Protein AF-A0A914VHR0-F1 (afdb_monomer)

Sequence (169 aa):
MVGYARSVMPFSSTIYLLAVFAKMLLALQPSALTFPYGNDTAFVNYDAKGAFVNCASTDHEHERSVRCHLQPEKTENDPYGLACYVTWFKDYSSGRDRVHKGCWVNQEISLQHQCDVQKCVSRQATKGVNFCCCFGHNCNRLFELAKVTTTLPPTAAANDTASSSELVK

Organism: NCBI:txid2011161

Mean predicted aligned error: 15.71 Å

Foldseek 3Di:
DDDDDDDDDDPDDPVVVVVVVVVVVVVPPPPPPPPPDDDLVPAWDADPQGTWAWEFFADPNDTDTDIDHDHPVVPPPFAKDKWKKKKWDQDPVVRDIDIGIDIDIDGPVVCSVFAAELAFEWADDPDDMTMTIYGHHHSVVDYYYDDPPPPPDPPDDDDDDDDDDDDDD

Secondary structure (DSSP, 8-state):
------PPP---SHHHHHHHHHHHHHHT-----------GGGG-EEETTEEEEEEEEEETTEEEEEEEE--GGGGSSS-EEEEEEEEEEE-TTTSSEEEEEEEEEEEHHHHHHH-EESSEEEPPPSSS-EEEEEESTTTTSSEEE------------------------

InterPro domains:
  IPR000472 Activin types I and II receptor domain [PF01064] (68-141)
  IPR045860 Snake toxin-like superfamily [G3DSA:2.10.60.10] (46-145)
  IPR045860 Snake toxin-like superfamily [SSF57302] (55-141)

Radius of gyration: 31.53 Å; Cα contacts (8 Å, |Δi|>4): 245; chains: 1; bounding box: 104×59×73 Å

Structure (mmCIF, N/CA/C/O backbone):
data_AF-A0A914VHR0-F1
#
_entry.id   AF-A0A914VHR0-F1
#
loop_
_atom_site.group_PDB
_atom_site.id
_atom_site.type_symbol
_atom_site.label_atom_id
_atom_site.label_alt_id
_atom_site.label_comp_id
_atom_site.label_asym_id
_atom_site.label_entity_id
_atom_site.label_seq_id
_atom_site.pdbx_PDB_ins_code
_atom_site.Cartn_x
_atom_site.Cartn_y
_atom_site.Cartn_z
_atom_site.occupancy
_atom_site.B_iso_or_equiv
_atom_site.auth_seq_id
_atom_site.auth_comp_id
_atom_site.auth_asym_id
_atom_site.auth_atom_id
_atom_site.pdbx_PDB_model_num
ATOM 1 N N . MET A 1 1 ? 87.514 -44.508 -12.096 1.00 48.12 1 MET A N 1
ATOM 2 C CA . MET A 1 1 ? 86.591 -44.634 -10.949 1.00 48.12 1 MET A CA 1
ATOM 3 C C . MET A 1 1 ? 86.704 -43.373 -10.103 1.00 48.12 1 MET A C 1
ATOM 5 O O . MET A 1 1 ? 87.709 -43.201 -9.438 1.00 48.12 1 MET A O 1
ATOM 9 N N . VAL A 1 2 ? 85.723 -42.479 -10.213 1.00 45.56 2 VAL A N 1
ATOM 10 C CA . VAL A 1 2 ? 85.471 -41.267 -9.399 1.00 45.56 2 VAL A CA 1
ATOM 11 C C . VAL A 1 2 ? 83.956 -41.061 -9.571 1.00 45.56 2 VAL A C 1
ATOM 13 O O . VAL A 1 2 ? 83.492 -41.163 -10.701 1.00 45.56 2 VAL A O 1
ATOM 16 N N . GLY A 1 3 ? 83.067 -40.896 -8.597 1.00 44.03 3 GLY A N 1
ATOM 17 C CA . GLY A 1 3 ? 83.138 -40.469 -7.203 1.00 44.03 3 GLY A CA 1
ATOM 18 C C . GLY A 1 3 ? 81.932 -39.534 -7.003 1.00 44.03 3 GLY A C 1
ATOM 19 O O . GLY A 1 3 ? 81.908 -38.455 -7.581 1.00 44.03 3 GLY A O 1
ATOM 20 N N . TYR A 1 4 ? 80.896 -40.004 -6.297 1.00 57.69 4 TYR A N 1
ATOM 21 C CA . TYR A 1 4 ? 79.610 -39.331 -6.032 1.00 57.69 4 TYR A CA 1
ATOM 22 C C . TYR A 1 4 ? 79.758 -37.974 -5.319 1.00 57.69 4 TYR A C 1
ATOM 24 O O . TYR A 1 4 ? 80.575 -37.868 -4.414 1.00 57.69 4 TYR A O 1
ATOM 32 N N . ALA A 1 5 ? 78.859 -37.019 -5.608 1.00 48.31 5 ALA A N 1
ATOM 33 C CA . ALA A 1 5 ? 78.103 -36.259 -4.594 1.00 48.31 5 ALA A CA 1
ATOM 34 C C . ALA A 1 5 ? 77.124 -35.272 -5.264 1.00 48.31 5 ALA A C 1
ATOM 36 O O . ALA A 1 5 ? 77.532 -34.257 -5.824 1.00 48.31 5 ALA A O 1
ATOM 37 N N . ARG A 1 6 ? 75.813 -35.534 -5.178 1.00 52.00 6 ARG A N 1
ATOM 38 C CA . ARG A 1 6 ? 74.782 -34.496 -5.337 1.00 52.00 6 ARG A CA 1
ATOM 39 C C . ARG A 1 6 ? 74.202 -34.203 -3.959 1.00 52.00 6 ARG A C 1
ATOM 41 O O . ARG A 1 6 ? 73.517 -35.046 -3.388 1.00 52.00 6 ARG A O 1
ATOM 48 N N . SER A 1 7 ? 74.513 -33.017 -3.444 1.00 52.16 7 SER A N 1
ATOM 49 C CA . SER A 1 7 ? 73.907 -32.447 -2.243 1.00 52.16 7 SER A CA 1
ATOM 50 C C . SER A 1 7 ? 72.415 -32.219 -2.456 1.00 52.16 7 SER A C 1
ATOM 52 O O . SER A 1 7 ? 72.009 -31.537 -3.396 1.00 52.16 7 SER A O 1
ATOM 54 N N . VAL A 1 8 ? 71.608 -32.766 -1.552 1.00 56.22 8 VAL A N 1
ATOM 55 C CA . VAL A 1 8 ? 70.186 -32.455 -1.411 1.00 56.22 8 VAL A CA 1
ATOM 56 C C . VAL A 1 8 ? 70.076 -31.363 -0.347 1.00 56.22 8 VAL A C 1
ATOM 58 O O . VAL A 1 8 ? 70.497 -31.577 0.788 1.00 56.22 8 VAL A O 1
ATOM 61 N N . MET A 1 9 ? 69.550 -30.191 -0.709 1.00 55.59 9 MET A N 1
ATOM 62 C CA . MET A 1 9 ? 69.170 -29.144 0.250 1.00 55.59 9 MET A CA 1
ATOM 63 C C . MET A 1 9 ? 67.645 -29.123 0.475 1.00 55.59 9 MET A C 1
ATOM 65 O O . MET A 1 9 ? 66.891 -29.494 -0.428 1.00 55.59 9 MET A O 1
ATOM 69 N N . PRO A 1 10 ? 67.180 -28.701 1.669 1.00 55.09 10 PRO A N 1
ATOM 70 C CA . PRO A 1 10 ? 65.822 -28.936 2.148 1.00 55.09 10 PRO A CA 1
ATOM 71 C C . PRO A 1 10 ? 64.862 -27.800 1.752 1.00 55.09 10 PRO A C 1
ATOM 73 O O . PRO A 1 10 ? 64.928 -26.694 2.275 1.00 55.09 10 PRO A O 1
ATOM 76 N N . PHE A 1 11 ? 63.904 -28.091 0.871 1.00 53.28 11 PHE A N 1
ATOM 77 C CA . PHE A 1 11 ? 62.857 -27.158 0.413 1.00 53.28 11 PHE A CA 1
ATOM 78 C C . PHE A 1 11 ? 61.581 -27.161 1.286 1.00 53.28 11 PHE A C 1
ATOM 80 O O . PHE A 1 11 ? 60.500 -26.807 0.823 1.00 53.28 11 PHE A O 1
ATOM 87 N N . SER A 1 12 ? 61.657 -27.590 2.549 1.00 58.69 12 SER A N 1
ATOM 88 C CA . SER A 1 12 ? 60.446 -28.026 3.264 1.00 58.69 12 SER A CA 1
ATOM 89 C C . SER A 1 12 ? 59.719 -26.959 4.096 1.00 58.69 12 SER A C 1
ATOM 91 O O . SER A 1 12 ? 58.583 -27.207 4.482 1.00 58.69 12 SER A O 1
ATOM 93 N N . SER A 1 13 ? 60.312 -25.798 4.399 1.00 57.16 13 SER A N 1
ATOM 94 C CA . SER A 1 13 ? 59.717 -24.874 5.394 1.00 57.16 13 SER A CA 1
ATOM 95 C C . SER A 1 13 ? 58.892 -23.733 4.777 1.00 57.16 13 SER A C 1
ATOM 97 O O . SER A 1 13 ? 57.806 -23.403 5.250 1.00 57.16 13 SER A O 1
ATOM 99 N N . THR A 1 14 ? 59.338 -23.169 3.652 1.00 58.00 14 THR A N 1
ATOM 100 C CA . THR A 1 14 ? 58.675 -22.027 2.992 1.00 58.00 14 THR A CA 1
ATOM 101 C C . THR A 1 14 ? 57.338 -22.399 2.350 1.00 58.00 14 THR A C 1
ATOM 103 O O . THR A 1 14 ? 56.418 -21.585 2.312 1.00 58.00 14 THR A O 1
ATOM 106 N N . ILE A 1 15 ? 57.200 -23.647 1.894 1.00 63.09 15 ILE A N 1
ATOM 107 C CA . ILE A 1 15 ? 55.960 -24.156 1.289 1.00 63.09 15 ILE A CA 1
ATOM 108 C C . ILE A 1 15 ? 54.847 -24.264 2.342 1.00 63.09 15 ILE A C 1
ATOM 110 O O . ILE A 1 15 ? 53.692 -23.948 2.057 1.00 63.09 15 ILE A O 1
ATOM 114 N N . TYR A 1 16 ? 55.190 -24.639 3.578 1.00 61.62 16 TYR A N 1
ATOM 115 C CA . TYR A 1 16 ? 54.208 -24.774 4.655 1.00 61.62 16 TYR A CA 1
ATOM 116 C C . TYR A 1 16 ? 53.600 -23.429 5.065 1.00 61.62 16 TYR A C 1
ATOM 118 O O . TYR A 1 16 ? 52.391 -23.346 5.268 1.00 61.62 16 TYR A O 1
ATOM 126 N N . LEU A 1 17 ? 54.396 -22.357 5.124 1.00 61.81 17 LEU A N 1
ATOM 127 C CA . LEU A 1 17 ? 53.894 -21.027 5.488 1.00 61.81 17 LEU A CA 1
ATOM 128 C C . LEU A 1 17 ? 52.934 -20.452 4.436 1.00 61.81 17 LEU A C 1
ATOM 130 O O . LEU A 1 17 ? 51.881 -19.926 4.797 1.00 61.81 17 LEU A O 1
ATOM 134 N N . LEU A 1 18 ? 53.237 -20.617 3.144 1.00 64.25 18 LEU A N 1
ATOM 135 C CA . LEU A 1 18 ? 52.339 -20.194 2.061 1.00 64.25 18 LEU A CA 1
ATOM 136 C C . LEU A 1 18 ? 51.009 -20.965 2.080 1.00 64.25 18 LEU A C 1
ATOM 138 O O . LEU A 1 18 ? 49.949 -20.372 1.875 1.00 64.25 18 LEU A O 1
ATOM 142 N N . ALA A 1 19 ? 51.042 -22.264 2.392 1.00 62.91 19 ALA A N 1
ATOM 143 C CA . ALA A 1 19 ? 49.834 -23.082 2.488 1.00 62.91 19 ALA A CA 1
ATOM 144 C C . ALA A 1 19 ? 48.918 -22.668 3.657 1.00 62.91 19 ALA A C 1
ATOM 146 O O . ALA A 1 19 ? 47.693 -22.716 3.531 1.00 62.91 19 ALA A O 1
ATOM 147 N N . VAL A 1 20 ? 49.488 -22.239 4.788 1.00 68.31 20 VAL A N 1
ATOM 148 C CA . VAL A 1 20 ? 48.712 -21.782 5.955 1.00 68.31 20 VAL A CA 1
ATOM 149 C C . VAL A 1 20 ? 48.077 -20.412 5.694 1.00 68.31 20 VAL A C 1
ATOM 151 O O . VAL A 1 20 ? 46.891 -20.230 5.978 1.00 68.31 20 VAL A O 1
ATOM 154 N N . PHE A 1 21 ? 48.811 -19.477 5.081 1.00 62.94 21 PHE A N 1
ATOM 155 C CA . PHE A 1 21 ? 48.267 -18.163 4.714 1.00 62.94 21 PHE A CA 1
ATOM 156 C C . PHE A 1 21 ? 47.140 -18.260 3.676 1.00 62.94 21 PHE A C 1
ATOM 158 O O . PHE A 1 21 ? 46.120 -17.586 3.820 1.00 62.94 21 PHE A O 1
ATOM 165 N N . ALA A 1 22 ? 47.262 -19.153 2.688 1.00 64.38 22 ALA A N 1
ATOM 166 C CA . ALA A 1 22 ? 46.195 -19.398 1.717 1.00 64.38 22 ALA A CA 1
ATOM 167 C C . ALA A 1 22 ? 44.899 -19.906 2.381 1.00 64.38 22 ALA A C 1
ATOM 169 O O . ALA A 1 22 ? 43.805 -19.500 1.991 1.00 64.38 22 ALA A O 1
ATOM 170 N N . LYS A 1 23 ? 45.001 -20.739 3.430 1.00 60.72 23 LYS A N 1
ATOM 171 C CA . LYS A 1 23 ? 43.827 -21.211 4.185 1.00 60.72 23 LYS A CA 1
ATOM 172 C C . LYS A 1 23 ? 43.164 -20.113 5.022 1.00 60.72 23 LYS A C 1
ATOM 174 O O . LYS A 1 23 ? 41.940 -20.098 5.100 1.00 60.72 23 LYS A O 1
ATOM 179 N N . MET A 1 24 ? 43.927 -19.184 5.608 1.00 62.38 24 MET A N 1
ATOM 180 C CA . MET A 1 24 ? 43.336 -18.035 6.317 1.00 62.38 24 MET A CA 1
ATOM 181 C C . MET A 1 24 ? 42.610 -17.074 5.369 1.00 62.38 24 MET A C 1
ATOM 183 O O . MET A 1 24 ? 41.527 -16.602 5.701 1.00 62.38 24 MET A O 1
ATOM 187 N N . LEU A 1 25 ? 43.162 -16.820 4.178 1.00 60.28 25 LEU A N 1
ATOM 188 C CA . LEU A 1 25 ? 42.518 -15.975 3.165 1.00 60.28 25 LEU A CA 1
ATOM 189 C C . LEU A 1 25 ? 41.219 -16.589 2.616 1.00 60.28 25 LEU A C 1
ATOM 191 O O . LEU A 1 25 ? 40.278 -15.856 2.332 1.00 60.28 25 LEU A O 1
ATOM 195 N N . LEU A 1 26 ? 41.126 -17.920 2.539 1.00 58.38 26 LEU A N 1
ATOM 196 C CA . LEU A 1 26 ? 39.883 -18.622 2.187 1.00 58.38 26 LEU A CA 1
ATOM 197 C C . LEU A 1 26 ? 38.837 -18.627 3.316 1.00 58.38 26 LEU A C 1
ATOM 199 O O . LEU A 1 26 ? 37.648 -18.707 3.031 1.00 58.38 26 LEU A O 1
ATOM 203 N N . ALA A 1 27 ? 39.244 -18.518 4.584 1.00 57.38 27 ALA A N 1
ATOM 204 C CA . ALA A 1 27 ? 38.311 -18.427 5.714 1.00 57.38 27 ALA A CA 1
ATOM 205 C C . ALA A 1 27 ? 37.720 -17.015 5.903 1.00 57.38 27 ALA A C 1
ATOM 207 O O . ALA A 1 27 ? 36.718 -16.854 6.592 1.00 57.38 27 ALA A O 1
ATOM 208 N N . LEU A 1 28 ? 38.319 -16.003 5.269 1.00 55.16 28 LEU A N 1
ATOM 209 C CA . LEU A 1 28 ? 37.821 -14.628 5.190 1.00 55.16 28 LEU A CA 1
ATOM 210 C C . LEU A 1 28 ? 37.008 -14.391 3.911 1.00 55.16 28 LEU A C 1
ATOM 212 O O . LEU A 1 28 ? 36.994 -13.279 3.388 1.00 55.16 28 LEU A O 1
ATOM 216 N N . GLN A 1 29 ? 36.316 -15.409 3.388 1.00 63.00 29 GLN A N 1
ATOM 217 C CA . GLN A 1 29 ? 35.231 -15.125 2.457 1.00 63.00 29 GLN A CA 1
ATOM 218 C C . GLN A 1 29 ? 34.169 -14.353 3.246 1.00 63.00 29 GLN A C 1
ATOM 220 O O . GLN A 1 29 ? 33.605 -14.920 4.185 1.00 63.00 29 GLN A O 1
ATOM 225 N N . PRO A 1 30 ? 33.895 -13.070 2.927 1.00 57.78 30 PRO A N 1
ATOM 226 C CA . PRO A 1 30 ? 32.701 -12.440 3.447 1.00 57.78 30 PRO A CA 1
ATOM 227 C C . PRO A 1 30 ? 31.565 -13.341 2.993 1.00 57.78 30 PRO A C 1
ATOM 229 O O . PRO A 1 30 ? 31.403 -13.573 1.793 1.00 57.78 30 PRO A O 1
ATOM 232 N N . SER A 1 31 ? 30.849 -13.923 3.952 1.00 55.16 31 SER A N 1
ATOM 233 C CA . SER A 1 31 ? 29.582 -14.576 3.692 1.00 55.16 31 SER A CA 1
ATOM 234 C C . SER A 1 31 ? 28.769 -13.562 2.913 1.00 55.16 31 SER A C 1
ATOM 236 O O . SER A 1 31 ? 28.281 -12.588 3.485 1.00 55.16 31 SER A O 1
ATOM 238 N N . ALA A 1 32 ? 28.717 -13.731 1.592 1.00 53.28 32 ALA A N 1
ATOM 239 C CA . ALA A 1 32 ? 27.791 -13.009 0.762 1.00 53.28 32 ALA A CA 1
ATOM 240 C C . ALA A 1 32 ? 26.445 -13.327 1.393 1.00 53.28 32 ALA A C 1
ATOM 242 O O . ALA A 1 32 ? 25.997 -14.478 1.356 1.00 53.28 32 ALA A O 1
ATOM 243 N N . LEU A 1 33 ? 25.881 -12.334 2.081 1.00 51.25 33 LEU A N 1
ATOM 244 C CA . LEU A 1 33 ? 24.511 -12.341 2.543 1.00 51.25 33 LEU A CA 1
ATOM 245 C C . LEU A 1 33 ? 23.677 -12.444 1.273 1.00 51.25 33 LEU A C 1
ATOM 247 O O . LEU A 1 33 ? 23.257 -11.458 0.679 1.00 51.25 33 LEU A O 1
ATOM 251 N N . THR A 1 34 ? 23.517 -13.672 0.804 1.00 44.34 34 THR A N 1
ATOM 252 C CA . THR A 1 34 ? 22.498 -14.054 -0.146 1.00 44.34 34 THR A CA 1
ATOM 253 C C . THR A 1 34 ? 21.224 -13.994 0.665 1.00 44.34 34 THR A C 1
ATOM 255 O O . THR A 1 34 ? 20.794 -14.975 1.262 1.00 44.34 34 THR A O 1
ATOM 258 N N . PHE A 1 35 ? 20.688 -12.780 0.791 1.00 47.16 35 PHE A N 1
ATOM 259 C CA . PHE A 1 35 ? 19.347 -12.572 1.297 1.00 47.16 35 PHE A CA 1
ATOM 260 C C . PHE A 1 35 ? 18.421 -13.381 0.385 1.00 47.16 35 PHE A C 1
ATOM 262 O O . PHE A 1 35 ? 18.350 -13.098 -0.814 1.00 47.16 35 PHE A O 1
ATOM 269 N N . PRO A 1 36 ? 17.747 -1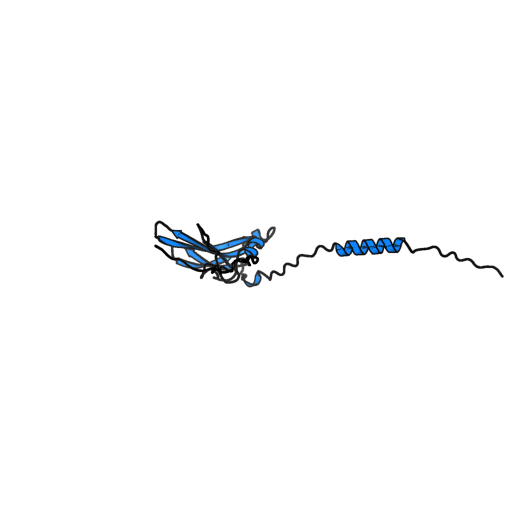4.421 0.899 1.00 45.00 36 PRO A N 1
ATOM 270 C CA . PRO A 1 36 ? 16.758 -15.142 0.129 1.00 45.00 36 PRO A CA 1
ATOM 271 C C . PRO A 1 36 ? 15.496 -14.284 0.166 1.00 45.00 36 PRO A C 1
ATOM 273 O O . PRO A 1 36 ? 14.598 -14.549 0.957 1.00 45.00 36 PRO A O 1
ATOM 276 N N . TYR A 1 37 ? 15.443 -13.196 -0.598 1.00 47.81 37 TYR A N 1
ATOM 277 C CA . TYR A 1 37 ? 14.234 -12.382 -0.658 1.00 47.81 37 TYR A CA 1
ATOM 278 C C . TYR A 1 37 ? 13.838 -12.162 -2.107 1.00 47.81 37 TYR A C 1
ATOM 280 O O . TYR A 1 37 ? 14.574 -11.601 -2.913 1.00 47.81 37 TYR A O 1
ATOM 288 N N . GL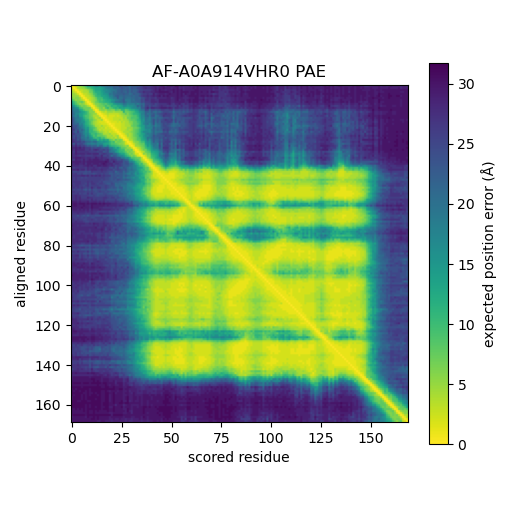Y A 1 38 ? 12.736 -12.825 -2.452 1.00 44.59 38 GLY A N 1
ATOM 289 C CA . GLY A 1 38 ? 12.354 -13.139 -3.810 1.00 44.59 38 GLY A CA 1
ATOM 290 C C . GLY A 1 38 ? 11.852 -11.921 -4.555 1.00 44.59 38 GLY A C 1
ATOM 291 O O . GLY A 1 38 ? 10.880 -11.313 -4.144 1.00 44.59 38 GLY A O 1
ATOM 292 N N . ASN A 1 39 ? 12.490 -11.665 -5.692 1.00 48.56 39 ASN A N 1
ATOM 293 C CA . ASN A 1 39 ? 11.903 -11.118 -6.907 1.00 48.56 39 ASN A CA 1
ATOM 294 C C . ASN A 1 39 ? 10.666 -10.223 -6.678 1.00 48.56 39 ASN A C 1
ATOM 296 O O . ASN A 1 39 ? 9.534 -10.628 -6.958 1.00 48.56 39 ASN A O 1
ATOM 300 N N . ASP A 1 40 ? 10.896 -8.996 -6.205 1.00 53.62 40 ASP A N 1
ATOM 301 C CA . ASP A 1 40 ? 9.876 -7.963 -5.958 1.00 53.62 40 ASP A CA 1
ATOM 302 C C . ASP A 1 40 ? 9.026 -7.625 -7.210 1.00 53.62 40 ASP A C 1
ATOM 304 O O . ASP A 1 40 ? 7.968 -7.000 -7.125 1.00 53.62 40 ASP A O 1
ATOM 308 N N . THR A 1 41 ? 9.416 -8.139 -8.383 1.00 58.72 41 THR A N 1
ATOM 309 C CA . THR A 1 41 ? 8.628 -8.111 -9.625 1.00 58.72 41 THR A CA 1
ATOM 310 C C . THR A 1 41 ? 7.327 -8.916 -9.562 1.00 58.72 41 THR A C 1
ATOM 312 O O . THR A 1 41 ? 6.442 -8.691 -10.383 1.00 58.72 41 THR A O 1
ATOM 315 N N . ALA A 1 42 ? 7.154 -9.829 -8.599 1.00 71.69 42 ALA A N 1
ATOM 316 C CA . ALA A 1 42 ? 5.967 -10.687 -8.542 1.00 71.69 42 ALA A CA 1
ATOM 317 C C . ALA A 1 42 ? 4.660 -9.926 -8.237 1.00 71.69 42 ALA A C 1
ATOM 319 O O . ALA A 1 42 ? 3.571 -10.446 -8.491 1.00 71.69 42 ALA A O 1
ATOM 320 N N . PHE A 1 43 ? 4.750 -8.710 -7.687 1.00 81.75 43 PHE A N 1
ATOM 321 C CA . PHE A 1 43 ? 3.591 -7.952 -7.198 1.00 81.75 43 PHE A CA 1
ATOM 322 C C . PHE A 1 43 ? 3.357 -6.620 -7.916 1.00 81.75 43 PHE A C 1
ATOM 324 O O . PHE A 1 43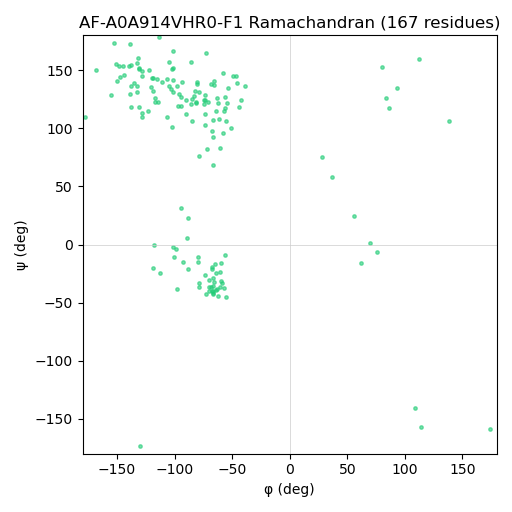 ? 2.391 -5.919 -7.597 1.00 81.75 43 PHE A O 1
ATOM 331 N N . VAL A 1 44 ? 4.215 -6.285 -8.880 1.00 86.75 44 VAL A N 1
ATOM 332 C CA . VAL A 1 44 ? 4.128 -5.073 -9.696 1.00 86.75 44 VAL A CA 1
ATOM 333 C C . VAL A 1 44 ? 3.979 -5.447 -11.166 1.00 86.75 44 VAL A C 1
ATOM 335 O O . VAL A 1 44 ? 4.567 -6.410 -11.647 1.00 86.75 44 VAL A O 1
ATOM 338 N N . ASN A 1 45 ? 3.190 -4.665 -11.892 1.00 91.44 45 ASN A N 1
ATOM 339 C CA . ASN A 1 45 ? 3.080 -4.758 -13.343 1.00 91.44 45 ASN A CA 1
ATOM 340 C C . ASN A 1 45 ? 3.906 -3.652 -14.000 1.00 91.44 45 ASN A C 1
ATOM 342 O O . ASN A 1 45 ? 4.295 -2.693 -13.344 1.00 91.44 45 ASN A O 1
ATOM 346 N N . TYR A 1 46 ? 4.140 -3.751 -15.307 1.00 89.88 46 TYR A N 1
ATOM 347 C CA . TYR A 1 46 ? 4.883 -2.744 -16.064 1.00 89.88 46 TYR A CA 1
ATOM 348 C C . TYR A 1 46 ? 4.017 -2.171 -17.185 1.00 89.88 46 TYR A C 1
ATOM 350 O O . TYR A 1 46 ? 3.326 -2.908 -17.891 1.00 89.88 46 TYR A O 1
ATOM 358 N N . ASP A 1 47 ? 4.037 -0.849 -17.341 1.00 91.12 47 ASP A N 1
ATOM 359 C CA . ASP A 1 47 ? 3.475 -0.147 -18.496 1.00 91.12 47 ASP A CA 1
ATOM 360 C C . ASP A 1 47 ? 4.500 0.842 -19.081 1.00 91.12 47 ASP A C 1
ATOM 362 O O . ASP A 1 47 ? 5.659 0.876 -18.668 1.00 91.12 47 ASP A O 1
ATOM 366 N N . ALA A 1 48 ? 4.089 1.651 -20.063 1.00 89.56 48 ALA A N 1
ATOM 367 C CA . ALA A 1 48 ? 4.967 2.627 -20.716 1.00 89.56 48 ALA A CA 1
ATOM 368 C C . ALA A 1 48 ? 5.569 3.678 -19.757 1.00 89.56 48 ALA A C 1
ATOM 370 O O . ALA A 1 48 ? 6.513 4.367 -20.135 1.00 89.56 48 ALA A O 1
ATOM 371 N N . LYS A 1 49 ? 5.028 3.828 -18.540 1.00 87.38 49 LYS A N 1
ATOM 372 C CA . LYS A 1 49 ? 5.526 4.748 -17.507 1.00 87.38 49 LYS A CA 1
ATOM 373 C C . LYS A 1 49 ? 6.411 4.056 -16.465 1.00 87.38 49 LYS A C 1
ATOM 375 O O . LYS A 1 49 ? 6.938 4.742 -15.594 1.00 87.38 49 LYS A O 1
ATOM 380 N N . GLY A 1 50 ? 6.575 2.734 -16.544 1.00 87.69 50 GLY A N 1
ATOM 381 C CA . GLY A 1 50 ? 7.395 1.939 -15.631 1.00 87.69 50 GLY A CA 1
ATOM 382 C C . GLY A 1 50 ? 6.584 0.968 -14.774 1.00 87.69 50 GLY A C 1
ATOM 383 O O . GLY A 1 50 ? 5.483 0.550 -15.142 1.00 87.69 50 GLY A O 1
ATOM 384 N N . ALA A 1 51 ? 7.157 0.582 -13.632 1.00 90.19 51 ALA A N 1
ATOM 385 C CA . ALA A 1 51 ? 6.520 -0.327 -12.686 1.00 90.19 51 ALA A CA 1
ATOM 386 C C . ALA A 1 51 ? 5.310 0.337 -12.011 1.00 90.19 51 ALA A C 1
ATOM 388 O O . ALA A 1 51 ? 5.364 1.505 -11.610 1.00 90.19 51 ALA A O 1
ATOM 389 N N . PHE A 1 52 ? 4.221 -0.411 -11.856 1.00 94.12 52 PHE A N 1
ATOM 39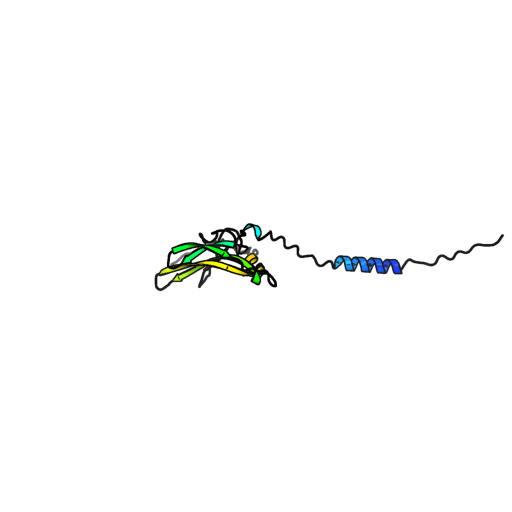0 C CA . PHE A 1 52 ? 2.990 0.063 -11.249 1.00 94.12 52 PHE A CA 1
ATOM 391 C C . PHE A 1 52 ? 2.275 -1.009 -10.426 1.00 94.12 52 PHE A C 1
ATOM 393 O O . PHE A 1 52 ? 2.325 -2.203 -10.717 1.00 94.12 52 PHE A O 1
ATOM 400 N N . VAL A 1 53 ? 1.509 -0.553 -9.438 1.00 95.38 53 VAL A N 1
ATOM 401 C CA . VAL A 1 53 ? 0.539 -1.365 -8.695 1.00 95.38 53 VAL A CA 1
ATOM 402 C C . VAL A 1 53 ? -0.790 -0.617 -8.643 1.00 95.38 53 VAL A C 1
ATOM 404 O O . VAL A 1 53 ? -0.832 0.609 -8.708 1.00 95.38 53 VAL A O 1
ATOM 407 N N . ASN A 1 54 ? -1.897 -1.345 -8.554 1.00 96.88 54 ASN A N 1
ATOM 408 C CA . ASN A 1 54 ? -3.207 -0.731 -8.338 1.00 96.88 54 ASN A CA 1
ATOM 409 C C . ASN A 1 54 ? -3.487 -0.790 -6.841 1.00 96.88 54 ASN A C 1
ATOM 411 O O . ASN A 1 54 ? -3.372 -1.871 -6.279 1.00 96.88 54 ASN A O 1
ATOM 415 N N . CYS A 1 55 ? -3.866 0.311 -6.208 1.00 97.25 55 CYS A N 1
ATOM 416 C CA . CYS A 1 55 ? -4.228 0.348 -4.792 1.00 97.25 55 CYS A CA 1
ATOM 417 C C . CYS A 1 55 ? -5.648 0.876 -4.627 1.00 97.25 55 CYS A C 1
ATOM 419 O O . CYS A 1 55 ? -6.090 1.723 -5.401 1.00 97.25 55 CYS A O 1
ATOM 421 N N . ALA A 1 56 ? -6.348 0.440 -3.583 1.00 97.06 56 ALA A N 1
ATOM 422 C CA . ALA A 1 56 ? -7.514 1.170 -3.117 1.00 97.06 56 ALA A CA 1
ATOM 423 C C . ALA A 1 56 ? -7.057 2.535 -2.582 1.00 97.06 56 ALA A C 1
ATOM 425 O O . ALA A 1 56 ? -6.047 2.633 -1.880 1.00 97.06 56 ALA A O 1
ATOM 426 N N . SER A 1 57 ? -7.792 3.588 -2.912 1.00 96.25 57 SER A N 1
ATOM 427 C CA . SER A 1 57 ? -7.568 4.936 -2.415 1.00 96.25 57 SER A CA 1
ATOM 428 C C . SER A 1 57 ? -8.888 5.560 -1.999 1.00 96.25 57 SER A C 1
ATOM 430 O O . SER A 1 57 ? -9.907 5.364 -2.664 1.00 96.25 57 SER A O 1
ATOM 432 N N . THR A 1 58 ? -8.859 6.273 -0.876 1.00 93.81 58 THR A N 1
ATOM 433 C CA . THR A 1 58 ? -10.020 6.990 -0.352 1.00 93.81 58 THR A CA 1
ATOM 434 C C . THR A 1 58 ? -9.932 8.443 -0.796 1.00 93.81 58 THR A C 1
ATOM 436 O O . THR A 1 58 ? -8.979 9.131 -0.436 1.00 93.81 58 THR A O 1
ATOM 439 N N . ASP A 1 59 ? -10.923 8.905 -1.552 1.00 85.56 59 ASP A N 1
ATOM 440 C CA . ASP A 1 59 ? -11.028 10.286 -2.026 1.00 85.56 59 ASP A CA 1
ATOM 441 C C . ASP A 1 59 ? -12.439 10.798 -1.719 1.00 85.56 59 ASP A C 1
ATOM 443 O O . ASP A 1 59 ? -13.409 10.191 -2.172 1.00 85.56 59 ASP A O 1
ATOM 447 N N . HIS A 1 60 ? -12.559 11.845 -0.892 1.00 67.81 60 HIS A N 1
ATOM 448 C CA . HIS A 1 60 ? -13.835 12.464 -0.493 1.00 67.81 60 HIS A CA 1
ATOM 449 C C . HIS A 1 60 ? -14.994 11.452 -0.295 1.00 67.81 60 HIS A C 1
ATOM 451 O O . HIS A 1 60 ? -16.026 11.523 -0.956 1.00 67.81 60 HIS A O 1
ATOM 457 N N . GLU A 1 61 ? -14.785 10.483 0.608 1.00 71.19 61 GLU A N 1
ATOM 458 C CA . GLU A 1 61 ? -15.718 9.401 1.002 1.00 71.19 61 GLU A CA 1
ATOM 459 C C . GLU A 1 61 ? -15.897 8.222 0.028 1.00 71.19 61 GLU A C 1
ATOM 461 O O . GLU A 1 61 ? -16.499 7.218 0.411 1.00 71.19 61 GLU A O 1
ATOM 466 N N . HIS A 1 62 ? -15.323 8.262 -1.176 1.00 86.00 62 HIS A N 1
ATOM 467 C CA . HIS A 1 62 ? -15.394 7.145 -2.120 1.00 86.00 62 HIS A CA 1
ATOM 468 C C . HIS A 1 62 ? -14.090 6.347 -2.160 1.00 86.00 62 HIS A C 1
ATOM 470 O O . HIS A 1 62 ? -12.994 6.897 -2.277 1.00 86.00 62 HIS A O 1
ATOM 476 N N . GLU A 1 63 ? -14.214 5.019 -2.105 1.00 92.44 63 GLU A N 1
ATOM 477 C CA . GLU A 1 63 ? -13.103 4.116 -2.396 1.00 92.44 63 GLU A CA 1
ATOM 478 C C . GLU A 1 63 ? -13.013 3.878 -3.906 1.00 92.44 63 GLU A C 1
ATOM 480 O O . GLU A 1 63 ? -13.964 3.408 -4.536 1.00 92.44 63 GLU A O 1
ATOM 485 N N . ARG A 1 64 ? -11.841 4.144 -4.482 1.00 94.69 64 ARG A N 1
ATOM 486 C CA . ARG A 1 64 ? -11.533 3.850 -5.886 1.00 94.69 64 ARG A CA 1
ATOM 487 C C . ARG A 1 64 ? -10.202 3.128 -6.023 1.00 94.69 64 ARG A C 1
ATOM 489 O O . ARG A 1 64 ? -9.300 3.318 -5.216 1.00 94.69 64 ARG A O 1
ATOM 496 N N . SER A 1 65 ? -10.066 2.311 -7.064 1.00 96.06 65 SER A N 1
ATOM 497 C CA . SER A 1 65 ? -8.773 1.728 -7.426 1.00 96.06 65 SER A CA 1
ATOM 498 C C . SER A 1 65 ? -7.973 2.754 -8.227 1.00 96.06 65 SER A C 1
ATOM 500 O O . SER A 1 65 ? -8.447 3.247 -9.252 1.00 96.06 65 SER A O 1
ATOM 502 N N . VAL A 1 66 ? -6.781 3.102 -7.752 1.00 95.75 66 VAL A N 1
ATOM 503 C CA . VAL A 1 66 ? -5.861 4.031 -8.414 1.00 95.75 66 VAL A CA 1
ATOM 504 C C . VAL A 1 66 ? -4.599 3.295 -8.823 1.00 95.75 66 VAL A C 1
ATOM 506 O O . VAL A 1 66 ? -4.108 2.430 -8.100 1.00 95.75 66 VAL A O 1
ATOM 509 N N . ARG A 1 67 ? -4.065 3.647 -9.992 1.00 95.94 67 ARG A N 1
ATOM 510 C CA . ARG A 1 67 ? -2.778 3.138 -10.456 1.00 95.94 67 ARG A CA 1
ATOM 511 C C . ARG A 1 67 ? -1.659 4.003 -9.885 1.00 95.94 67 ARG A C 1
ATOM 513 O O . ARG A 1 67 ? -1.624 5.205 -10.135 1.00 95.94 67 ARG A O 1
ATOM 520 N N . CYS A 1 68 ? -0.767 3.377 -9.139 1.00 93.81 68 CYS A N 1
ATOM 521 C CA . CYS A 1 68 ? 0.413 3.981 -8.545 1.00 93.81 68 CYS A CA 1
ATOM 522 C C . CYS A 1 68 ? 1.627 3.604 -9.391 1.00 93.81 68 CYS A C 1
ATOM 524 O O . CYS A 1 68 ? 1.796 2.423 -9.678 1.00 93.81 68 CYS A O 1
ATOM 526 N N . HIS A 1 69 ? 2.472 4.566 -9.756 1.00 93.12 69 HIS A N 1
ATOM 527 C CA . HIS A 1 69 ? 3.702 4.318 -10.515 1.00 93.12 69 HIS A CA 1
ATOM 528 C C . HIS A 1 69 ? 4.931 4.561 -9.646 1.00 93.12 69 HIS A C 1
ATOM 530 O O . HIS A 1 69 ? 4.975 5.533 -8.886 1.00 93.12 69 HIS A O 1
ATOM 536 N N . LEU A 1 70 ? 5.939 3.705 -9.792 1.00 89.00 70 LEU A N 1
ATOM 537 C CA . LEU A 1 70 ? 7.271 3.962 -9.264 1.00 89.00 70 LEU A CA 1
ATOM 538 C C . LEU A 1 70 ? 8.009 4.877 -10.249 1.00 89.00 70 LEU A C 1
ATOM 540 O O . LEU A 1 70 ? 8.131 4.557 -11.429 1.00 89.00 70 LEU A O 1
ATOM 544 N N . GLN A 1 71 ? 8.459 6.041 -9.781 1.00 81.69 71 GLN A N 1
ATOM 545 C CA . GLN A 1 71 ? 9.161 6.996 -10.638 1.00 81.69 71 GLN A CA 1
ATOM 546 C C . GLN A 1 71 ? 10.580 6.490 -10.952 1.00 81.69 71 GLN A C 1
ATOM 548 O O . GLN A 1 71 ? 11.318 6.201 -10.011 1.00 81.69 71 GLN A O 1
ATOM 553 N N . PRO A 1 72 ? 10.987 6.435 -12.234 1.00 69.69 72 PRO A N 1
ATOM 554 C CA . PRO A 1 72 ? 12.269 5.854 -12.644 1.00 69.69 72 PRO A CA 1
ATOM 555 C C . PRO A 1 72 ? 13.490 6.645 -12.151 1.00 69.69 72 PRO A C 1
ATOM 557 O O . PRO A 1 72 ? 14.531 6.065 -11.879 1.00 69.69 72 PRO A O 1
ATOM 560 N N . GLU A 1 73 ? 13.363 7.960 -11.965 1.00 68.00 73 GLU A N 1
ATOM 561 C CA . GLU A 1 73 ? 14.449 8.808 -11.447 1.00 68.00 73 GLU A CA 1
ATOM 562 C C . GLU A 1 73 ? 14.840 8.447 -10.004 1.00 68.00 73 GLU A C 1
ATOM 564 O O . GLU A 1 73 ? 15.970 8.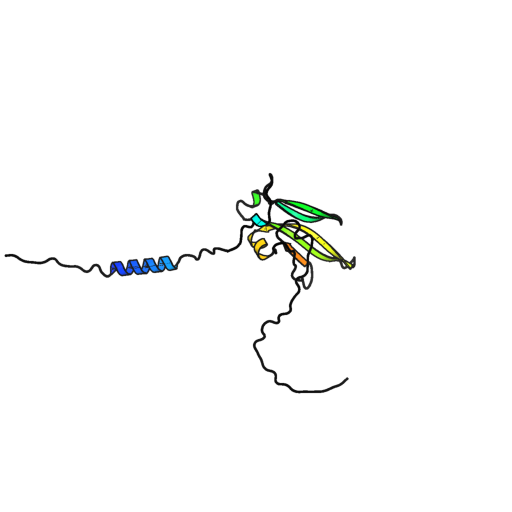660 -9.577 1.00 68.00 73 GLU A O 1
ATOM 569 N N . LYS A 1 74 ? 13.918 7.846 -9.242 1.00 62.66 74 LYS A N 1
ATOM 570 C CA . LYS A 1 74 ? 14.165 7.496 -7.841 1.00 62.66 74 LYS A CA 1
ATOM 571 C C . LYS A 1 74 ? 14.969 6.215 -7.664 1.00 62.66 74 LYS A C 1
ATOM 573 O O . LYS A 1 74 ? 15.376 5.962 -6.544 1.00 62.66 74 LYS A O 1
ATOM 578 N N . THR A 1 75 ? 15.192 5.422 -8.713 1.00 62.72 75 THR A N 1
ATOM 579 C CA . THR A 1 75 ? 15.797 4.083 -8.598 1.00 62.72 75 THR A CA 1
ATOM 580 C C . THR A 1 75 ? 17.280 4.019 -8.968 1.00 62.72 75 THR A C 1
ATOM 582 O O . THR A 1 75 ? 17.864 2.944 -8.897 1.00 62.72 75 THR A O 1
ATOM 585 N N . GLU A 1 76 ? 17.899 5.126 -9.394 1.00 65.12 76 GLU A N 1
ATOM 586 C CA . GLU A 1 76 ? 19.264 5.097 -9.953 1.00 65.12 76 GLU A CA 1
ATOM 587 C C . GLU A 1 76 ? 20.366 5.010 -8.883 1.00 65.12 76 GLU A C 1
ATOM 589 O O . GLU A 1 76 ? 21.376 4.348 -9.103 1.00 65.12 76 GLU A O 1
ATOM 594 N N . ASN A 1 77 ? 20.158 5.615 -7.707 1.00 68.81 77 ASN A N 1
ATOM 595 C CA . ASN A 1 77 ? 21.144 5.623 -6.614 1.00 68.81 77 ASN A CA 1
ATOM 596 C C . ASN A 1 77 ? 20.652 4.956 -5.321 1.00 68.81 77 ASN A C 1
ATOM 598 O O . ASN A 1 77 ? 21.473 4.542 -4.510 1.00 68.81 77 ASN A O 1
ATOM 602 N N . ASP A 1 78 ? 19.336 4.812 -5.150 1.00 72.75 78 ASP A N 1
ATOM 603 C CA . ASP A 1 78 ? 18.706 4.180 -3.992 1.00 72.75 78 ASP A CA 1
ATOM 604 C C . ASP A 1 78 ? 17.538 3.304 -4.473 1.00 72.75 78 ASP A C 1
ATOM 606 O O . ASP A 1 78 ? 16.686 3.787 -5.221 1.00 72.75 78 ASP A O 1
ATOM 610 N N . PRO A 1 79 ? 17.436 2.029 -4.068 1.00 83.12 79 PRO A N 1
ATOM 611 C CA . PRO A 1 79 ? 16.310 1.198 -4.469 1.00 83.12 79 PRO A CA 1
ATOM 612 C C . PRO A 1 79 ? 15.045 1.625 -3.711 1.00 83.12 79 PRO A C 1
ATOM 614 O O . PRO A 1 79 ? 14.931 1.452 -2.495 1.00 83.12 79 PRO A O 1
ATOM 617 N N . TYR A 1 80 ? 14.077 2.193 -4.430 1.00 87.81 80 TYR A N 1
ATOM 618 C CA . TYR A 1 80 ? 12.726 2.455 -3.929 1.00 87.81 80 TYR A CA 1
ATOM 619 C C . TYR A 1 80 ? 11.765 1.390 -4.442 1.00 87.81 80 TYR A C 1
ATOM 621 O O . TYR A 1 80 ? 11.826 1.000 -5.604 1.00 87.81 80 TYR A O 1
ATOM 629 N N . GLY A 1 81 ? 10.831 0.977 -3.591 1.00 90.06 81 GLY A N 1
ATOM 630 C CA . GLY A 1 81 ? 9.740 0.086 -3.959 1.00 90.06 81 GLY A CA 1
ATOM 631 C C . GLY A 1 81 ? 8.379 0.771 -3.880 1.00 90.06 81 GLY A C 1
ATOM 632 O O . GLY A 1 81 ? 8.240 1.940 -3.498 1.00 90.06 81 GLY A O 1
ATOM 633 N N . LEU A 1 82 ? 7.352 0.008 -4.242 1.00 92.69 82 LEU A N 1
ATOM 634 C CA . LEU A 1 82 ? 5.972 0.461 -4.284 1.00 92.69 82 LEU A CA 1
ATOM 635 C C . LEU A 1 82 ? 5.056 -0.551 -3.590 1.00 92.69 82 LEU A C 1
ATOM 637 O O . LEU A 1 82 ? 5.090 -1.744 -3.880 1.00 92.69 82 LEU A O 1
ATOM 641 N N . ALA A 1 83 ? 4.208 -0.051 -2.702 1.00 95.44 83 ALA A N 1
ATOM 642 C CA . ALA A 1 83 ? 3.224 -0.817 -1.951 1.00 95.44 83 ALA A CA 1
ATOM 643 C C . ALA A 1 83 ? 1.895 -0.051 -1.880 1.00 95.44 83 ALA A C 1
ATOM 645 O O . ALA A 1 83 ? 1.794 1.118 -2.268 1.00 95.44 83 ALA A O 1
ATOM 646 N N . CYS A 1 84 ? 0.865 -0.701 -1.356 1.00 97.31 84 CYS A N 1
ATOM 647 C CA . CYS A 1 84 ? -0.371 -0.043 -0.953 1.00 97.31 84 CYS A CA 1
ATOM 648 C C . CYS A 1 84 ? -0.390 0.143 0.566 1.00 97.31 84 CYS A C 1
ATOM 650 O O . CYS A 1 84 ? 0.191 -0.667 1.284 1.00 97.31 84 CYS A O 1
ATOM 652 N N . TYR A 1 85 ? -1.084 1.163 1.072 1.00 97.06 85 TYR A N 1
ATOM 653 C CA . TYR A 1 85 ? -1.249 1.359 2.517 1.00 97.06 85 TYR A CA 1
ATOM 654 C C . TYR A 1 85 ? -2.696 1.618 2.927 1.00 97.06 85 TYR A C 1
ATOM 656 O O . TYR A 1 85 ? -3.530 2.035 2.112 1.00 97.06 85 TYR A O 1
ATOM 664 N N . VAL A 1 86 ? -2.958 1.403 4.215 1.00 96.50 86 VAL A N 1
ATOM 665 C CA . VAL A 1 86 ? -4.134 1.905 4.928 1.00 96.50 86 VAL A CA 1
ATOM 666 C C . VAL A 1 86 ? -3.691 2.531 6.243 1.00 96.50 86 VAL A C 1
ATOM 668 O O . VAL A 1 86 ? -2.897 1.946 6.980 1.00 96.50 86 VAL A O 1
ATOM 671 N N . THR A 1 87 ? -4.254 3.690 6.568 1.00 94.62 87 THR A N 1
ATOM 672 C CA . THR A 1 87 ? -4.262 4.231 7.925 1.00 94.62 87 THR A CA 1
ATOM 673 C C . THR A 1 87 ? -5.676 4.402 8.428 1.00 94.62 87 THR A C 1
ATOM 675 O O . THR A 1 87 ? -6.581 4.766 7.675 1.00 94.62 87 THR A O 1
ATOM 678 N N . TRP A 1 88 ? -5.877 4.152 9.717 1.00 92.56 88 TRP A N 1
ATOM 679 C CA . TRP A 1 88 ? -7.149 4.447 10.351 1.00 92.56 88 TRP A CA 1
ATOM 680 C C . TRP A 1 88 ? -6.991 4.850 11.803 1.00 92.56 88 TRP A C 1
ATOM 682 O O . TRP A 1 88 ? -6.132 4.354 12.534 1.00 92.56 88 TRP A O 1
ATOM 692 N N . PHE A 1 89 ? -7.838 5.777 12.220 1.00 90.75 89 PHE A N 1
ATOM 693 C CA . PHE A 1 89 ? -7.864 6.286 13.579 1.00 90.75 89 PHE A CA 1
ATOM 694 C C . PHE A 1 89 ? -9.282 6.679 13.962 1.00 90.75 89 PHE A C 1
ATOM 696 O O . PHE A 1 89 ? -10.097 7.046 13.114 1.00 90.75 89 PHE A O 1
ATOM 703 N N . LYS A 1 90 ? -9.554 6.627 15.263 1.00 88.06 90 LYS A N 1
ATOM 704 C CA . LYS A 1 90 ? -10.848 7.010 15.808 1.00 88.06 90 LYS A CA 1
ATOM 705 C C . LYS A 1 90 ? -10.982 8.529 15.800 1.00 88.06 90 LYS A C 1
ATOM 707 O O . LYS A 1 90 ? -10.180 9.226 16.422 1.00 88.06 90 LYS A O 1
ATOM 712 N N . ASP A 1 91 ? -11.991 9.042 15.107 1.00 86.75 91 ASP A N 1
ATOM 713 C CA . ASP A 1 91 ? -12.376 10.447 15.191 1.00 86.75 91 ASP A CA 1
ATOM 714 C C . ASP A 1 91 ? -13.311 10.630 16.387 1.00 86.75 91 ASP A C 1
ATOM 716 O O . ASP A 1 91 ? -14.473 10.227 16.368 1.00 86.75 91 ASP A O 1
ATOM 720 N N . TYR A 1 92 ? -12.789 11.236 17.453 1.00 86.38 92 TYR A N 1
ATOM 721 C CA . TYR A 1 92 ? -13.534 11.449 18.692 1.00 86.38 92 TYR A CA 1
ATOM 722 C C . TYR A 1 92 ? -14.696 12.438 18.542 1.00 86.38 92 TYR A C 1
ATOM 724 O O . TYR A 1 92 ? -15.623 12.385 19.346 1.00 86.38 92 TYR A O 1
ATOM 732 N N . SER A 1 93 ? -14.684 13.306 17.524 1.00 87.94 93 SER A N 1
ATOM 733 C CA . SER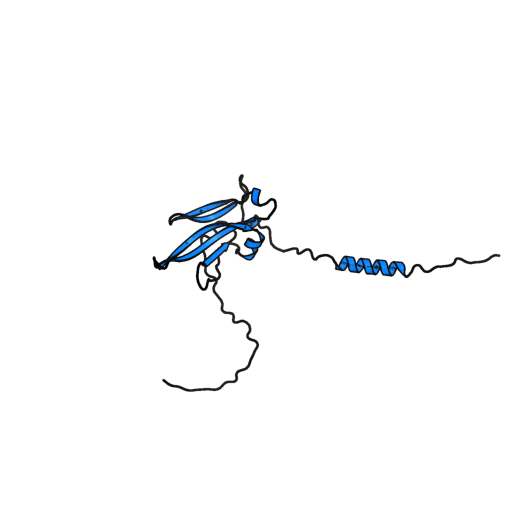 A 1 93 ? -15.771 14.262 17.285 1.00 87.94 93 SER A CA 1
ATOM 734 C C . SER A 1 93 ? -16.973 13.612 16.605 1.00 87.94 93 SER A C 1
ATOM 736 O O . SER A 1 93 ? -18.108 13.959 16.916 1.00 87.94 93 SER A O 1
ATOM 738 N N . SER A 1 94 ? -16.743 12.668 15.687 1.00 87.25 94 SER A N 1
ATOM 739 C CA . SER A 1 94 ? -17.819 11.959 14.976 1.00 87.25 94 SER A CA 1
ATOM 740 C C . SER A 1 94 ? -18.119 10.563 15.530 1.00 87.25 94 SER A C 1
ATOM 742 O O . SER A 1 94 ? -19.107 9.948 15.132 1.00 87.25 94 SER A O 1
ATOM 744 N N . GLY A 1 95 ? -17.270 10.040 16.420 1.00 84.06 95 GLY A N 1
ATOM 745 C CA . GLY A 1 95 ? -17.362 8.688 16.977 1.00 84.06 95 GLY A CA 1
ATOM 746 C C . GLY A 1 95 ? -17.046 7.564 15.981 1.00 84.06 95 GLY A C 1
ATOM 747 O O . GLY A 1 95 ? -17.120 6.394 16.358 1.00 84.06 95 GLY A O 1
ATOM 748 N N . ARG A 1 96 ? -16.699 7.898 14.731 1.00 86.75 96 ARG A N 1
ATOM 749 C CA . ARG A 1 96 ? -16.421 6.957 13.634 1.00 86.75 96 ARG A CA 1
ATOM 750 C C . ARG A 1 96 ? -14.922 6.856 13.365 1.00 86.75 96 ARG A C 1
ATOM 752 O O . ARG A 1 96 ? -14.164 7.777 13.660 1.00 86.75 96 ARG A O 1
ATOM 759 N N . ASP A 1 97 ? -14.495 5.755 12.760 1.00 87.56 97 ASP A N 1
ATOM 760 C CA . ASP A 1 97 ? -13.114 5.624 12.300 1.00 87.56 97 ASP A CA 1
ATOM 761 C C . ASP A 1 97 ? -12.924 6.369 10.975 1.00 87.56 97 ASP A C 1
ATOM 763 O O . ASP A 1 97 ? -13.696 6.201 10.027 1.00 87.56 97 ASP A O 1
ATOM 767 N N . ARG A 1 98 ? -11.876 7.192 10.896 1.00 90.00 98 ARG A N 1
ATOM 768 C CA . ARG A 1 98 ? -11.420 7.795 9.640 1.00 90.00 98 ARG A CA 1
ATOM 769 C C . ARG A 1 98 ? -10.395 6.882 9.002 1.00 90.00 98 ARG A C 1
ATOM 771 O O . ARG A 1 98 ? -9.382 6.585 9.626 1.00 90.00 98 ARG A O 1
ATOM 778 N N . VAL A 1 99 ? -10.636 6.489 7.755 1.00 92.56 99 VAL A N 1
ATOM 779 C CA . VAL A 1 99 ? -9.793 5.551 7.002 1.00 92.56 99 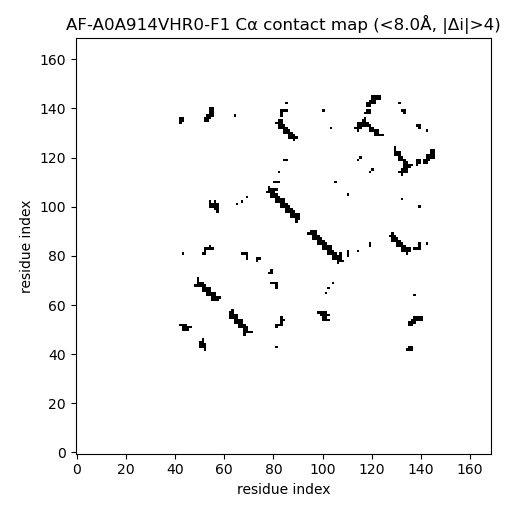VAL A CA 1
ATOM 780 C C . VAL A 1 99 ? -9.205 6.249 5.780 1.00 92.56 99 VAL A C 1
ATOM 782 O O . VAL A 1 99 ? -9.946 6.792 4.963 1.00 92.56 99 VAL A O 1
ATOM 785 N N . HIS A 1 100 ? -7.884 6.207 5.632 1.00 94.56 100 HIS A N 1
ATOM 786 C CA . HIS A 1 100 ? -7.175 6.722 4.461 1.00 94.56 100 HIS A CA 1
ATOM 787 C C . HIS A 1 100 ? -6.418 5.580 3.791 1.00 94.56 100 HIS A C 1
ATOM 789 O O . HIS A 1 100 ? -5.740 4.797 4.453 1.00 94.56 100 HIS A O 1
ATOM 795 N N . LYS A 1 101 ? -6.552 5.474 2.471 1.00 96.44 101 LYS A N 1
ATOM 796 C CA . LYS A 1 101 ? -5.918 4.436 1.656 1.00 96.44 101 LYS A CA 1
ATOM 797 C C . LYS A 1 101 ? -5.172 5.077 0.495 1.00 96.44 101 LYS A C 1
ATOM 799 O O . LYS A 1 101 ? -5.618 6.101 -0.033 1.00 96.44 101 LYS A O 1
ATOM 804 N N . GLY A 1 102 ? -4.091 4.452 0.041 1.00 96.50 102 GLY A N 1
ATOM 805 C CA . GLY A 1 102 ? -3.422 4.901 -1.175 1.00 96.50 102 GLY A CA 1
ATOM 806 C C . GLY A 1 102 ? -2.122 4.182 -1.500 1.00 96.50 102 GLY A C 1
ATOM 807 O O . GLY A 1 102 ? -1.868 3.066 -1.045 1.00 96.50 102 GLY A O 1
ATOM 808 N N . CYS A 1 103 ? -1.317 4.859 -2.316 1.00 95.94 103 CYS A N 1
ATOM 809 C CA . CYS A 1 103 ? 0.006 4.430 -2.752 1.00 95.94 103 CYS A CA 1
ATOM 810 C C . CYS A 1 103 ? 1.055 4.717 -1.674 1.00 95.94 103 CYS A C 1
ATOM 812 O O . CYS A 1 103 ? 1.069 5.808 -1.102 1.00 95.94 103 CYS A O 1
ATOM 814 N N . TRP A 1 104 ? 1.965 3.778 -1.448 1.00 95.50 104 TRP A N 1
ATOM 815 C CA . TRP A 1 104 ? 3.086 3.923 -0.528 1.00 95.50 104 TRP A CA 1
ATOM 816 C C . TRP A 1 104 ? 4.397 3.686 -1.274 1.00 95.50 104 TRP A C 1
ATOM 818 O O . TRP A 1 104 ? 4.639 2.590 -1.770 1.00 95.50 104 TRP A O 1
ATOM 828 N N . VAL A 1 105 ? 5.224 4.725 -1.383 1.00 93.06 105 VAL A N 1
ATOM 829 C CA . VAL A 1 105 ? 6.549 4.661 -2.017 1.00 93.06 105 VAL A CA 1
ATOM 830 C C . VAL A 1 105 ? 7.586 4.913 -0.940 1.00 93.06 105 VAL A C 1
ATOM 832 O O . VAL A 1 105 ? 7.549 5.955 -0.286 1.00 93.06 105 VAL A O 1
ATOM 835 N N . ASN A 1 106 ? 8.501 3.971 -0.754 1.00 92.50 106 ASN A N 1
ATOM 836 C CA . ASN A 1 106 ? 9.580 4.089 0.221 1.00 92.50 106 ASN A CA 1
ATOM 837 C C . ASN A 1 106 ? 10.789 3.262 -0.234 1.00 92.50 106 ASN A C 1
ATOM 839 O O . ASN A 1 106 ? 10.692 2.530 -1.220 1.00 92.50 106 ASN A O 1
ATOM 843 N N . GLN A 1 107 ? 11.913 3.370 0.471 1.00 90.62 107 GLN A N 1
ATOM 844 C CA . GLN A 1 107 ? 13.075 2.516 0.240 1.00 90.62 107 GLN A CA 1
ATOM 845 C C . GLN A 1 107 ? 12.669 1.042 0.306 1.00 90.62 107 GLN A C 1
ATOM 847 O O . GLN A 1 107 ? 11.948 0.630 1.220 1.00 90.62 107 GLN A O 1
ATOM 852 N N . GLU A 1 108 ? 13.143 0.256 -0.652 1.00 87.81 108 GLU A N 1
ATOM 853 C CA . GLU A 1 108 ? 12.766 -1.145 -0.836 1.00 87.81 108 GLU A CA 1
ATOM 854 C C . GLU A 1 108 ? 13.006 -1.961 0.440 1.00 87.81 108 GLU A C 1
ATOM 856 O O . GLU A 1 108 ? 12.090 -2.618 0.934 1.00 87.81 108 GLU A O 1
ATOM 861 N N . ILE A 1 109 ? 14.168 -1.779 1.076 1.00 88.12 109 ILE A N 1
ATOM 862 C CA . ILE A 1 109 ? 14.502 -2.429 2.350 1.00 88.12 109 ILE A CA 1
ATOM 863 C C . ILE A 1 109 ? 13.488 -2.120 3.465 1.00 88.12 109 ILE A C 1
ATOM 865 O O . ILE A 1 109 ? 13.127 -2.986 4.258 1.00 88.12 109 ILE A O 1
ATOM 869 N N . SER A 1 110 ? 12.969 -0.890 3.518 1.00 90.38 110 SER A N 1
ATOM 870 C CA . SER A 1 110 ? 11.964 -0.507 4.515 1.00 90.38 110 SER A CA 1
ATOM 871 C C . SER A 1 110 ? 10.626 -1.184 4.245 1.00 90.38 110 SER A C 1
ATOM 873 O O . SER A 1 110 ? 9.964 -1.621 5.187 1.00 90.38 110 SER A O 1
ATOM 875 N N . LEU A 1 111 ? 10.232 -1.284 2.975 1.00 91.44 111 LEU A N 1
ATOM 876 C CA . LEU A 1 111 ? 8.988 -1.941 2.577 1.00 91.44 111 LEU A CA 1
ATOM 877 C C . LEU A 1 111 ? 9.042 -3.443 2.858 1.00 91.44 111 LEU A C 1
ATOM 879 O O . LEU A 1 111 ? 8.085 -3.979 3.409 1.00 91.44 111 LEU A O 1
ATOM 883 N N . GLN A 1 112 ? 10.168 -4.094 2.569 1.00 88.50 112 GLN A N 1
ATOM 884 C CA . GLN A 1 112 ? 10.370 -5.525 2.819 1.00 88.50 112 GLN A CA 1
ATOM 885 C C . GLN A 1 112 ? 10.213 -5.899 4.302 1.00 88.50 112 GLN A C 1
ATOM 887 O O . GLN A 1 112 ? 9.725 -6.980 4.623 1.00 88.50 112 GLN A O 1
ATOM 892 N N . HIS A 1 113 ? 10.592 -5.010 5.224 1.00 89.50 113 HIS A N 1
ATOM 893 C CA . HIS A 1 113 ? 10.470 -5.267 6.663 1.00 89.50 113 HIS A CA 1
ATOM 894 C C . HIS A 1 113 ? 9.121 -4.869 7.275 1.00 89.50 113 HIS A C 1
ATOM 896 O O . HIS A 1 113 ? 8.793 -5.339 8.366 1.00 89.50 113 HIS A O 1
ATOM 902 N N . GLN A 1 114 ? 8.367 -3.977 6.630 1.00 91.31 114 GLN A N 1
ATOM 903 C CA . GLN A 1 114 ? 7.170 -3.361 7.219 1.00 91.31 114 GLN A CA 1
ATOM 904 C C . GLN A 1 114 ? 5.865 -3.776 6.545 1.00 91.31 114 GLN A C 1
ATOM 906 O O . GLN A 1 114 ? 4.814 -3.682 7.179 1.00 91.31 114 GLN A O 1
ATOM 911 N N . CYS A 1 115 ? 5.915 -4.187 5.277 1.00 93.12 115 CYS A N 1
ATOM 912 C CA . CYS A 1 115 ? 4.732 -4.486 4.488 1.00 93.12 115 CYS A CA 1
ATOM 913 C C . CYS A 1 115 ? 4.534 -5.989 4.329 1.00 93.12 115 CYS A C 1
ATOM 915 O O . CYS A 1 115 ? 5.462 -6.737 4.030 1.00 93.12 115 CYS A O 1
ATOM 917 N N . ASP A 1 116 ? 3.286 -6.414 4.481 1.00 93.38 116 ASP A N 1
ATOM 918 C CA . ASP A 1 116 ? 2.893 -7.806 4.325 1.00 93.38 116 ASP A CA 1
ATOM 919 C C . ASP A 1 116 ? 2.590 -8.140 2.855 1.00 93.38 116 ASP A C 1
ATOM 921 O O . ASP A 1 116 ? 2.229 -7.294 2.032 1.00 93.38 116 ASP A O 1
ATOM 925 N N . VAL A 1 117 ? 2.688 -9.413 2.491 1.00 91.50 117 VAL A N 1
ATOM 926 C CA . VAL A 1 117 ? 2.335 -9.864 1.140 1.00 91.50 117 VAL A CA 1
ATOM 927 C C . VAL A 1 117 ? 0.822 -10.089 1.046 1.00 91.50 117 VAL A C 1
ATOM 929 O O . VAL A 1 117 ? 0.246 -10.819 1.853 1.00 91.50 117 VAL A O 1
ATOM 932 N N . GLN A 1 118 ? 0.173 -9.487 0.042 1.00 89.12 118 GLN A N 1
ATOM 933 C CA . GLN A 1 118 ? -1.250 -9.635 -0.325 1.00 89.12 118 GLN A CA 1
ATOM 934 C C . GLN A 1 118 ? -2.312 -9.217 0.704 1.00 89.12 118 GLN A C 1
ATOM 936 O O . GLN A 1 118 ? -3.472 -9.048 0.323 1.00 89.12 118 GLN A O 1
ATOM 941 N N . LYS A 1 119 ? -1.968 -9.034 1.978 1.00 92.44 119 LYS A N 1
ATOM 942 C CA . LYS A 1 119 ? -2.908 -8.663 3.044 1.00 92.44 119 LYS A CA 1
ATOM 943 C C . LYS A 1 119 ? -2.386 -7.457 3.802 1.00 92.44 119 LYS A C 1
ATOM 945 O O . LYS A 1 119 ? -1.189 -7.350 4.007 1.00 92.44 119 LYS A O 1
ATOM 950 N N . CYS A 1 120 ? -3.278 -6.576 4.242 1.00 94.06 120 CYS A N 1
ATOM 951 C CA . CYS A 1 120 ? -2.916 -5.421 5.058 1.00 94.06 120 CYS A CA 1
ATOM 952 C C . CYS A 1 120 ? -3.278 -5.700 6.520 1.00 94.06 120 CYS A C 1
ATOM 954 O O . CYS A 1 120 ? -4.450 -5.621 6.899 1.00 94.06 120 CYS A O 1
ATOM 956 N N . VAL A 1 121 ? -2.285 -6.057 7.335 1.00 93.19 121 VAL A N 1
ATOM 957 C CA . VAL A 1 121 ? -2.493 -6.371 8.752 1.00 93.19 121 VAL A CA 1
ATOM 958 C C . VAL A 1 121 ? -1.736 -5.363 9.605 1.00 93.19 121 VAL A C 1
ATOM 960 O O . VAL A 1 121 ? -0.528 -5.198 9.478 1.00 93.19 121 VAL A O 1
ATOM 963 N N . SER A 1 122 ? -2.444 -4.658 10.486 1.00 89.38 122 SER A N 1
ATOM 964 C CA . SER A 1 122 ? -1.802 -3.733 11.422 1.00 89.38 122 SER A CA 1
ATOM 965 C C . SER A 1 122 ? -1.611 -4.393 12.775 1.00 89.38 122 SER A C 1
ATOM 967 O O . SER A 1 122 ? -2.523 -5.024 13.315 1.00 89.38 122 SER A O 1
ATOM 969 N N . ARG A 1 123 ? -0.434 -4.205 13.369 1.00 84.94 123 ARG A N 1
ATOM 970 C CA . ARG A 1 123 ? -0.260 -4.443 14.802 1.00 84.94 123 ARG A CA 1
ATOM 971 C C . ARG A 1 123 ? -1.009 -3.335 15.533 1.00 84.94 123 ARG A C 1
ATOM 973 O O . ARG A 1 123 ? -0.745 -2.163 15.289 1.00 84.94 123 ARG A O 1
ATOM 980 N N . GLN A 1 124 ? -1.952 -3.711 16.395 1.00 77.31 124 GLN A N 1
ATOM 981 C CA . GLN A 1 124 ? -2.823 -2.751 17.064 1.00 77.31 124 GLN A CA 1
ATOM 982 C C . GLN A 1 124 ? -2.004 -1.687 17.798 1.00 77.31 124 GLN A C 1
ATOM 984 O O . GLN A 1 124 ? -1.206 -2.004 18.682 1.00 77.31 124 GLN A O 1
ATOM 989 N N . ALA A 1 125 ? -2.218 -0.422 17.439 1.00 77.88 125 ALA A N 1
ATOM 990 C CA . ALA A 1 125 ? -1.617 0.687 18.155 1.00 77.88 125 ALA A CA 1
ATOM 991 C C . ALA A 1 125 ? -2.353 0.870 19.490 1.00 77.88 125 ALA A C 1
ATOM 993 O O . ALA A 1 125 ? -3.569 1.067 19.517 1.00 77.88 125 ALA A O 1
ATOM 994 N N . THR A 1 126 ? -1.626 0.840 20.610 1.00 70.75 126 THR A N 1
ATOM 995 C CA . THR A 1 126 ? -2.207 1.038 21.952 1.00 70.75 126 THR A CA 1
ATOM 996 C C . THR A 1 126 ? -2.880 2.409 22.082 1.00 70.75 126 THR A C 1
ATOM 998 O O . THR A 1 126 ? -3.859 2.559 22.810 1.00 70.75 126 THR A O 1
ATOM 1001 N N . LYS A 1 127 ? -2.355 3.416 21.371 1.00 73.62 127 LYS A N 1
ATOM 1002 C CA . LYS A 1 127 ? -2.922 4.760 21.206 1.00 73.62 127 LYS A CA 1
ATOM 1003 C C . LYS A 1 127 ? -2.489 5.309 19.842 1.00 73.62 127 LYS A C 1
ATOM 1005 O O . LYS A 1 127 ? -1.333 5.139 19.469 1.00 73.62 127 LYS A O 1
ATOM 1010 N N . GLY A 1 128 ? -3.380 6.012 19.142 1.00 83.50 128 GLY A N 1
ATOM 1011 C CA . GLY A 1 128 ? -3.041 6.768 17.930 1.00 83.50 128 GLY A CA 1
ATOM 1012 C C . GLY A 1 128 ? -3.582 6.169 16.631 1.00 83.50 128 GLY A C 1
ATOM 1013 O O . GLY A 1 128 ? -4.732 5.738 16.572 1.00 83.50 128 G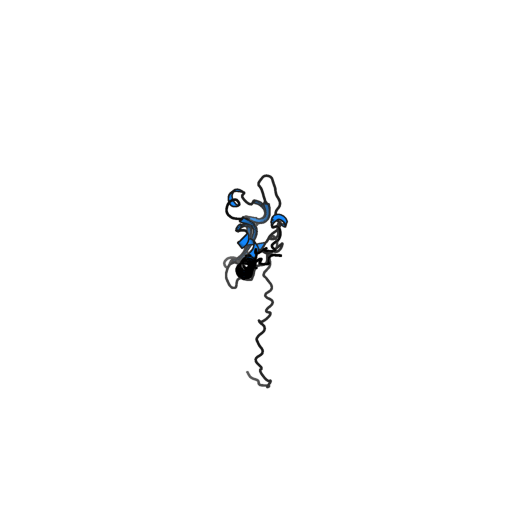LY A O 1
ATOM 1014 N N . VAL A 1 129 ? -2.760 6.228 15.582 1.00 89.62 129 VAL A N 1
ATOM 1015 C CA . VAL A 1 129 ? -3.107 5.827 14.213 1.00 89.62 129 VAL A CA 1
ATOM 1016 C C . VAL A 1 129 ? -2.670 4.386 13.987 1.00 89.62 129 VAL A C 1
ATOM 1018 O O . VAL A 1 129 ? -1.507 4.050 14.193 1.00 89.62 129 VAL A O 1
ATOM 1021 N N . ASN A 1 130 ? -3.594 3.543 13.543 1.00 93.00 130 ASN A N 1
ATOM 1022 C CA . ASN A 1 130 ? -3.251 2.226 13.030 1.00 93.00 130 ASN A CA 1
ATOM 1023 C C . ASN A 1 130 ? -2.769 2.371 11.587 1.00 93.00 130 ASN A C 1
ATOM 1025 O O . ASN A 1 130 ? -3.325 3.155 10.814 1.00 93.00 130 ASN A O 1
ATOM 1029 N N . PHE A 1 131 ? -1.740 1.610 11.236 1.00 94.38 131 PHE A N 1
ATOM 1030 C CA . PHE A 1 131 ? -1.116 1.624 9.918 1.00 94.38 131 PHE A CA 1
ATOM 1031 C C . PHE A 1 131 ? -0.821 0.192 9.479 1.00 94.38 131 PHE A C 1
ATOM 1033 O O . PHE A 1 131 ? -0.314 -0.608 10.271 1.00 94.38 131 PHE A O 1
ATOM 1040 N N . CYS A 1 132 ? -1.106 -0.118 8.219 1.00 95.81 132 CYS A N 1
ATOM 1041 C CA . CYS A 1 132 ? -0.570 -1.294 7.544 1.00 95.81 132 CYS A CA 1
ATOM 1042 C C . CYS A 1 132 ? -0.201 -0.946 6.102 1.00 95.81 132 CYS A C 1
ATOM 1044 O O . CYS A 1 132 ? -0.786 -0.044 5.493 1.00 95.81 132 CYS A O 1
ATOM 1046 N N . CYS A 1 133 ? 0.752 -1.689 5.551 1.00 96.44 133 CYS A N 1
ATOM 1047 C CA . CYS A 1 133 ? 1.069 -1.662 4.133 1.00 96.44 133 CYS A CA 1
ATOM 1048 C C . CYS A 1 133 ? 1.192 -3.079 3.587 1.00 96.44 133 CYS A C 1
ATOM 1050 O O . CYS A 1 133 ? 1.422 -4.026 4.339 1.00 96.44 133 CYS A O 1
ATOM 1052 N N . CYS A 1 134 ? 0.984 -3.223 2.282 1.00 95.94 134 CYS A N 1
ATOM 1053 C CA . CYS A 1 134 ? 1.000 -4.519 1.633 1.00 95.94 134 CYS A CA 1
ATOM 1054 C C . CYS A 1 134 ? 1.441 -4.459 0.172 1.00 95.94 134 CYS A C 1
ATOM 1056 O O . CYS A 1 134 ? 1.273 -3.440 -0.506 1.00 95.94 134 CYS A O 1
ATOM 1058 N N . PHE A 1 135 ? 1.963 -5.582 -0.315 1.00 95.44 135 PHE A N 1
ATOM 1059 C CA . PHE A 1 135 ? 2.306 -5.781 -1.720 1.00 95.44 135 PHE A CA 1
ATOM 1060 C C . PHE A 1 135 ? 1.162 -6.450 -2.492 1.00 95.44 135 PHE A C 1
ATOM 1062 O O . PHE A 1 135 ? 0.527 -7.389 -2.004 1.00 95.44 135 PHE A O 1
ATOM 1069 N N . GLY A 1 136 ? 0.937 -5.994 -3.726 1.00 94.19 136 GLY A N 1
ATOM 1070 C CA . GLY A 1 136 ? -0.021 -6.573 -4.668 1.00 94.19 136 GLY A CA 1
ATOM 1071 C C . GLY A 1 136 ? -1.228 -5.685 -4.977 1.00 94.19 136 GLY A C 1
ATOM 1072 O O . GLY A 1 136 ? -1.590 -4.772 -4.235 1.00 94.19 136 GLY A O 1
ATOM 1073 N N . HIS A 1 137 ? -1.875 -5.966 -6.109 1.00 95.44 137 HIS A N 1
ATOM 1074 C CA . HIS A 1 137 ? -3.000 -5.170 -6.594 1.00 95.44 137 HIS A CA 1
ATOM 1075 C C . HIS A 1 137 ? -4.195 -5.194 -5.632 1.00 95.44 137 HIS A C 1
ATOM 1077 O O . HIS A 1 137 ? -4.781 -6.240 -5.367 1.00 95.44 137 HIS A O 1
ATOM 1083 N N . ASN A 1 138 ? -4.599 -4.010 -5.176 1.00 96.12 138 ASN A N 1
ATOM 1084 C CA . ASN A 1 138 ? -5.726 -3.743 -4.288 1.00 96.12 138 ASN A CA 1
ATOM 1085 C C . ASN A 1 138 ? -5.664 -4.523 -2.965 1.00 96.12 138 ASN A C 1
ATOM 1087 O O . ASN A 1 138 ? -6.697 -4.728 -2.327 1.00 96.12 138 ASN A O 1
ATOM 1091 N N . CYS A 1 139 ? -4.466 -4.923 -2.524 1.00 96.25 139 CYS A N 1
ATOM 1092 C CA . CYS A 1 139 ? -4.278 -5.669 -1.276 1.00 96.25 139 CYS A CA 1
ATOM 1093 C C . CYS A 1 139 ? -4.771 -4.894 -0.040 1.00 96.25 139 CYS A C 1
ATOM 1095 O O . CYS A 1 139 ? -5.140 -5.486 0.968 1.00 96.25 139 CYS A O 1
ATOM 1097 N N . ASN A 1 140 ? -4.825 -3.562 -0.132 1.00 96.75 140 ASN A N 1
ATOM 1098 C CA . ASN A 1 140 ? -5.255 -2.652 0.926 1.00 96.75 140 ASN A CA 1
ATOM 1099 C C . ASN A 1 140 ? -6.772 -2.368 0.916 1.00 96.75 140 ASN A C 1
ATOM 1101 O O . ASN A 1 140 ? -7.257 -1.515 1.665 1.00 96.75 140 ASN A O 1
ATOM 1105 N N . ARG A 1 141 ? -7.546 -3.044 0.053 1.00 95.31 141 ARG A N 1
ATOM 1106 C CA . ARG A 1 141 ? -9.012 -2.923 0.041 1.00 95.31 141 ARG A CA 1
ATOM 1107 C C . ARG A 1 141 ? -9.605 -3.404 1.363 1.00 95.31 141 ARG A C 1
ATOM 1109 O O . ARG A 1 141 ? -10.452 -2.716 1.930 1.00 95.31 141 ARG A O 1
ATOM 1116 N N . LEU A 1 142 ? -9.122 -4.537 1.862 1.00 94.06 142 LEU A N 1
ATOM 1117 C CA . LEU A 1 142 ? -9.453 -5.065 3.181 1.00 94.06 142 LEU A CA 1
ATOM 1118 C C . LEU A 1 142 ? -8.252 -4.876 4.107 1.00 94.06 142 LEU A C 1
ATOM 1120 O O . LEU A 1 142 ? -7.106 -5.001 3.676 1.00 94.06 142 LEU A O 1
ATOM 1124 N N . PHE A 1 143 ? -8.518 -4.559 5.368 1.00 92.44 143 PHE A N 1
ATOM 1125 C CA . PHE A 1 143 ? -7.488 -4.390 6.383 1.00 92.44 143 PHE A CA 1
ATOM 1126 C C . PHE A 1 143 ? -7.992 -4.900 7.726 1.00 92.44 143 PHE A C 1
ATOM 1128 O O . PHE A 1 143 ? -9.183 -4.807 8.031 1.00 92.44 143 PHE A O 1
ATOM 1135 N N . GLU A 1 144 ? -7.081 -5.458 8.514 1.00 89.12 144 GLU A N 1
ATOM 1136 C CA . GLU A 1 144 ? -7.409 -6.109 9.778 1.00 89.12 144 GLU A CA 1
ATOM 1137 C C . GLU A 1 144 ? -6.396 -5.740 10.864 1.00 89.12 144 GLU A C 1
ATOM 1139 O O . GLU A 1 144 ? -5.237 -5.415 10.593 1.00 89.12 144 GLU A O 1
ATOM 1144 N N . LEU A 1 145 ? -6.836 -5.816 12.119 1.00 85.62 145 LEU A N 1
ATOM 1145 C CA . LEU A 1 145 ? -5.935 -5.806 13.265 1.00 85.62 145 LEU A CA 1
ATOM 1146 C C . LEU A 1 145 ? -5.398 -7.221 13.479 1.00 85.62 145 LEU A C 1
ATOM 1148 O O . LEU A 1 145 ? -6.167 -8.185 13.515 1.00 85.62 145 LEU A O 1
ATOM 1152 N N . ALA A 1 146 ? -4.084 -7.346 13.658 1.00 83.38 146 ALA A N 1
ATOM 1153 C CA . ALA A 1 146 ? -3.461 -8.608 14.020 1.00 83.38 146 ALA A CA 1
ATOM 1154 C C . ALA A 1 146 ? -4.105 -9.139 15.306 1.00 83.38 146 ALA A C 1
ATOM 1156 O O . ALA A 1 146 ? -4.157 -8.444 16.324 1.00 83.38 146 ALA A O 1
ATOM 1157 N N . LYS A 1 147 ? -4.572 -10.390 15.276 1.00 77.44 147 LYS A N 1
ATOM 1158 C CA . LYS A 1 147 ? -5.028 -11.070 16.488 1.00 77.44 147 LYS A CA 1
ATOM 1159 C C . LYS A 1 147 ? -3.808 -11.283 17.374 1.00 77.44 147 LYS A C 1
ATOM 1161 O O . LYS A 1 147 ? -2.966 -12.127 17.069 1.00 77.44 147 LYS A O 1
ATOM 1166 N N . VAL A 1 148 ? -3.704 -10.515 18.456 1.00 69.00 148 VAL A N 1
ATOM 1167 C CA . VAL A 1 148 ? -2.701 -10.759 19.492 1.00 69.00 148 VAL A CA 1
ATOM 1168 C C . VAL A 1 148 ? -3.070 -12.082 20.148 1.00 69.00 148 VAL A C 1
ATOM 1170 O O . VAL A 1 148 ? -3.905 -12.147 21.045 1.00 69.00 148 VAL A O 1
ATOM 1173 N N . THR A 1 149 ? -2.488 -13.168 19.647 1.00 53.09 149 THR A N 1
ATOM 1174 C CA . THR A 1 149 ? -2.472 -14.422 20.387 1.00 53.09 149 THR A CA 1
ATOM 1175 C C . THR A 1 149 ? -1.456 -14.197 21.484 1.00 53.09 149 THR A C 1
ATOM 1177 O O . THR A 1 149 ? -0.254 -14.165 21.223 1.00 53.09 149 THR A O 1
ATOM 1180 N N . THR A 1 150 ? -1.944 -13.954 22.696 1.00 45.59 150 THR A N 1
ATOM 1181 C CA . THR A 1 150 ? -1.134 -13.909 23.910 1.00 45.59 150 THR A CA 1
ATOM 1182 C C . THR A 1 150 ? -0.588 -15.312 24.175 1.00 45.59 150 THR A C 1
ATOM 1184 O O . THR A 1 150 ? -0.990 -15.992 25.111 1.00 45.59 150 THR A O 1
ATOM 1187 N N . THR A 1 151 ? 0.324 -15.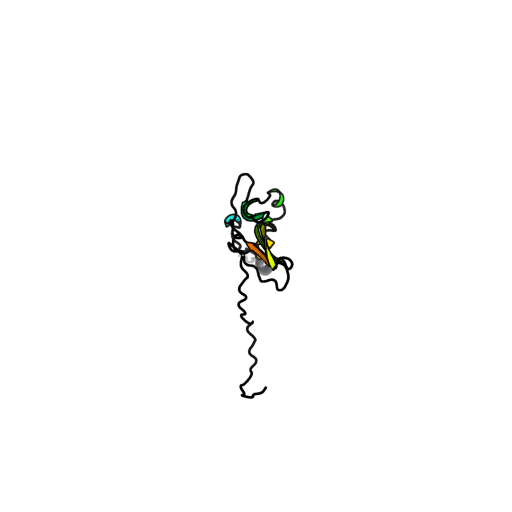789 23.331 1.00 44.72 151 THR A N 1
ATOM 1188 C CA . THR A 1 151 ? 1.321 -16.754 23.770 1.00 44.72 151 THR A CA 1
ATOM 1189 C C . THR A 1 151 ? 2.192 -15.965 24.721 1.00 44.72 151 THR A C 1
ATOM 1191 O O . THR A 1 151 ? 3.032 -15.167 24.302 1.00 44.72 151 THR A O 1
ATOM 1194 N N . LEU A 1 152 ? 1.897 -16.120 26.011 1.00 47.31 152 LEU A N 1
ATOM 1195 C CA . LEU A 1 152 ? 2.826 -15.786 27.074 1.00 47.31 152 LEU A CA 1
ATOM 1196 C C . LEU A 1 152 ? 4.235 -16.212 26.617 1.00 47.31 152 LEU A C 1
ATOM 1198 O O . LEU A 1 152 ? 4.371 -17.303 26.047 1.00 47.31 152 LEU A O 1
ATOM 1202 N N . PRO A 1 153 ? 5.278 -15.388 26.829 1.00 51.41 153 PRO A N 1
ATOM 1203 C CA . PRO A 1 153 ? 6.640 -15.903 26.745 1.00 51.41 153 PRO A CA 1
ATOM 1204 C C . PRO A 1 153 ? 6.701 -17.181 27.596 1.00 51.41 153 PRO A C 1
ATOM 1206 O O . PRO A 1 153 ? 5.996 -17.229 28.607 1.00 51.41 153 PRO A O 1
ATOM 1209 N N . PRO A 1 154 ? 7.473 -18.220 27.224 1.00 45.69 154 PRO A N 1
ATOM 1210 C CA . PRO A 1 154 ? 7.702 -19.341 28.121 1.00 45.69 154 PRO A CA 1
ATOM 1211 C C . PRO A 1 154 ? 8.322 -18.767 29.396 1.00 45.69 154 PRO A C 1
ATOM 1213 O O . PRO A 1 154 ? 9.519 -18.488 29.455 1.00 45.69 154 PRO A O 1
ATOM 1216 N N . THR A 1 155 ? 7.483 -18.505 30.397 1.00 45.44 155 THR A N 1
ATOM 1217 C CA . THR A 1 155 ? 7.911 -18.198 31.745 1.00 45.44 155 THR A CA 1
ATOM 1218 C C . THR A 1 155 ? 8.649 -19.442 32.175 1.00 45.44 155 THR A C 1
ATOM 1220 O O . THR A 1 155 ? 8.061 -20.514 32.329 1.00 45.44 155 THR A O 1
ATOM 1223 N N . ALA A 1 156 ? 9.971 -19.301 32.260 1.00 46.53 156 ALA A N 1
ATOM 1224 C CA . ALA A 1 156 ? 10.824 -20.255 32.927 1.00 46.53 156 ALA A CA 1
ATOM 1225 C C . ALA A 1 156 ? 10.122 -20.668 34.222 1.00 46.53 156 ALA A C 1
ATOM 1227 O O . ALA A 1 156 ? 9.690 -19.818 35.003 1.00 46.53 156 ALA A O 1
ATOM 1228 N N . ALA A 1 157 ? 9.941 -21.978 34.360 1.00 49.03 157 ALA A N 1
ATOM 1229 C CA . ALA A 1 157 ? 9.315 -22.610 35.496 1.00 49.03 157 ALA A CA 1
ATOM 1230 C C . ALA A 1 157 ? 9.836 -21.999 36.803 1.00 49.03 157 ALA A C 1
ATOM 1232 O O . ALA A 1 157 ? 11.021 -22.091 37.116 1.00 49.03 157 ALA A O 1
ATOM 1233 N N . ALA A 1 158 ? 8.934 -21.403 37.569 1.00 45.41 158 ALA A N 1
ATOM 1234 C CA . ALA A 1 158 ? 9.110 -21.222 38.994 1.00 45.41 158 ALA A CA 1
ATOM 1235 C C . ALA A 1 158 ? 7.837 -21.766 39.638 1.00 45.41 158 ALA A C 1
ATOM 1237 O O . ALA A 1 158 ? 6.736 -21.294 39.368 1.00 45.41 158 ALA A O 1
ATOM 1238 N N . ASN A 1 159 ? 8.032 -22.861 40.367 1.00 45.56 159 ASN A N 1
ATOM 1239 C CA . ASN A 1 159 ? 7.042 -23.595 41.136 1.00 45.56 159 ASN A CA 1
ATOM 1240 C C . ASN A 1 159 ? 6.169 -22.659 41.964 1.00 45.56 159 ASN A C 1
ATOM 1242 O O . ASN A 1 159 ? 6.724 -21.820 42.661 1.00 45.56 159 ASN A O 1
ATOM 1246 N N . ASP A 1 160 ? 4.869 -22.936 42.023 1.00 36.97 160 ASP A N 1
ATOM 1247 C CA . ASP A 1 160 ? 4.125 -22.721 43.256 1.00 36.97 160 ASP A CA 1
ATOM 1248 C C . ASP A 1 160 ? 3.169 -23.884 43.507 1.00 36.97 160 ASP A C 1
ATOM 1250 O O . ASP A 1 160 ? 2.296 -24.247 42.717 1.00 36.97 160 ASP A O 1
ATOM 1254 N N . THR A 1 161 ? 3.457 -24.516 44.633 1.00 43.41 161 THR A N 1
ATOM 1255 C CA . THR A 1 161 ? 2.762 -25.626 45.256 1.00 43.41 161 THR A CA 1
ATOM 1256 C C . THR A 1 161 ? 1.374 -25.167 45.701 1.00 43.41 161 THR A C 1
ATOM 1258 O O . THR A 1 161 ? 1.203 -24.062 46.205 1.00 43.41 161 THR A O 1
ATOM 1261 N N . ALA A 1 162 ? 0.389 -26.042 45.523 1.00 40.34 162 ALA A N 1
ATOM 1262 C CA . ALA A 1 162 ? -0.995 -25.881 45.954 1.00 40.34 162 ALA A CA 1
ATOM 1263 C C . ALA A 1 162 ? -1.162 -25.392 47.407 1.00 40.34 162 ALA A C 1
ATOM 1265 O O . ALA A 1 162 ? -0.458 -25.873 48.291 1.00 40.34 162 ALA A O 1
ATOM 1266 N N . SER A 1 163 ? -2.188 -24.570 47.671 1.00 38.03 163 SER A N 1
ATOM 1267 C CA . SER A 1 163 ? -3.063 -24.726 48.846 1.00 38.03 163 SER A CA 1
ATOM 1268 C C . SER A 1 163 ? -4.321 -23.846 48.760 1.00 38.03 163 SER A C 1
ATOM 1270 O O . SER A 1 163 ? -4.331 -22.794 48.129 1.00 38.03 163 SER A O 1
ATOM 1272 N N . SER A 1 164 ? -5.378 -24.350 49.388 1.00 44.22 164 SER A N 1
ATOM 1273 C CA . SER A 1 164 ? -6.795 -23.994 49.325 1.00 44.22 164 SER A CA 1
ATOM 1274 C C . SER A 1 164 ? -7.232 -22.676 49.991 1.00 44.22 164 SER A C 1
ATOM 1276 O O . SER A 1 164 ? -6.615 -22.203 50.938 1.00 44.22 164 SER A O 1
ATOM 1278 N N . SER A 1 165 ? -8.460 -22.283 49.608 1.00 48.78 165 SER A N 1
ATOM 1279 C CA . SER A 1 165 ? -9.582 -21.773 50.437 1.00 48.78 165 SER A CA 1
ATOM 1280 C C . SER A 1 165 ? -9.649 -20.313 50.935 1.00 48.78 165 SER A C 1
ATOM 1282 O O . SER A 1 165 ? -8.648 -19.666 51.193 1.00 48.78 165 SER A O 1
ATOM 1284 N N . GLU A 1 166 ? -10.921 -19.911 51.122 1.00 42.47 166 GLU A N 1
ATOM 1285 C CA . GLU A 1 166 ? -11.543 -18.712 51.740 1.00 42.47 166 GLU A CA 1
ATOM 1286 C C . GLU A 1 166 ? -11.742 -17.457 50.862 1.00 42.47 166 GLU A C 1
ATOM 1288 O O . GLU A 1 166 ? -10.806 -16.979 50.240 1.00 42.47 166 GLU A O 1
ATOM 1293 N N . LEU A 1 167 ? -12.963 -16.955 50.582 1.00 47.78 167 LEU A N 1
ATOM 1294 C CA . LEU A 1 167 ? -14.157 -16.534 51.367 1.00 47.78 167 LEU A CA 1
ATOM 1295 C C . LEU A 1 167 ? -14.128 -15.018 51.699 1.00 47.78 167 LEU A C 1
ATOM 1297 O O . LEU A 1 167 ? -13.143 -14.515 52.222 1.00 47.78 167 LEU A O 1
ATOM 1301 N N . VAL A 1 168 ? -15.288 -14.360 51.500 1.00 41.38 168 VAL A N 1
ATOM 1302 C CA . VAL A 1 168 ? -15.720 -13.020 51.988 1.00 41.38 168 VAL A CA 1
ATOM 1303 C C . VAL A 1 168 ? -15.233 -11.833 51.121 1.00 41.38 168 VAL A C 1
ATOM 1305 O O . VAL A 1 168 ? -14.047 -11.706 50.856 1.00 41.38 168 VAL A O 1
ATOM 1308 N N . LYS A 1 169 ? -16.080 -10.919 50.621 1.00 44.72 169 LYS A N 1
ATOM 1309 C CA . LYS A 1 169 ? -17.294 -10.304 51.192 1.00 44.72 169 LYS A CA 1
ATOM 1310 C C . LYS A 1 169 ? -18.287 -9.875 50.113 1.00 44.72 169 LYS A C 1
ATOM 1312 O O . LYS A 1 169 ? -17.812 -9.406 49.057 1.00 44.72 169 LYS A O 1
#

pLDDT: mean 75.04, std 19.38, range [36.97, 97.31]

Solvent-accessible surface area (backbone atoms only — not comparable to full-atom values): 10508 Å² total; per-residue (Å²): 144,86,82,91,84,83,87,84,79,87,79,69,66,70,59,54,56,55,56,53,53,54,52,54,59,63,70,62,57,75,76,75,80,75,70,90,70,78,66,77,64,81,45,45,49,77,56,100,81,38,46,29,37,37,17,27,25,53,54,97,93,42,80,42,81,42,83,36,69,48,62,71,84,56,50,78,90,46,64,56,38,74,34,17,24,35,38,39,31,77,36,83,89,78,74,43,72,50,69,46,34,26,74,38,77,47,49,33,73,58,43,69,77,65,35,36,79,55,38,18,58,15,71,75,51,95,70,73,66,32,53,26,25,11,35,31,68,41,18,39,66,55,73,47,69,54,81,81,73,83,71,68,74,87,70,75,89,72,89,81,82,88,83,84,86,86,85,90,133

Nearest PDB structures (foldseek):
  7mrz-assembly1_C-2  TM=6.800E-01  e=8.336E-05  Homo sapiens
  7u5p-assembly1_A  TM=6.988E-01  e=1.670E-04  Homo sapiens
  1nyu-assembly1_A  TM=7.059E-01  e=3.754E-04  Rattus norvegicus
  1bte-assembly1_A  TM=6.906E-01  e=3.978E-04  Mus musculus
  7u5o-assembly1_E  TM=7.350E-01  e=8.068E-03  Homo sapiens